Protein AF-A0A959F9T3-F1 (afdb_monomer_lite)

Secondary structure (DSSP, 8-state):
---S---------EEEE-TTT--EEEEE--SS---PPPEEE-SSSSSSPEEEEEEEEEEE-TT--EEEEEEEEEE-TTSSSPEE-SPPEES---S---EEE-SSSSSEEEEEEEEE--SS-SS--S-EEEEEEEEEEE-SS--SB-STTTTTTSS-----

Structure (mmCIF, N/CA/C/O backbone):
data_AF-A0A959F9T3-F1
#
_entry.id   AF-A0A959F9T3-F1
#
loop_
_atom_site.group_PDB
_atom_site.id
_atom_site.type_symbol
_atom_site.label_atom_id
_atom_site.label_alt_id
_atom_site.label_comp_id
_atom_site.label_asym_id
_atom_site.label_entity_id
_atom_site.label_seq_id
_atom_site.pdbx_PDB_ins_code
_atom_site.Cartn_x
_atom_site.Cartn_y
_atom_site.Cartn_z
_atom_site.occupancy
_atom_site.B_iso_or_equiv
_atom_site.auth_seq_id
_atom_site.auth_comp_id
_atom_site.auth_asym_id
_atom_site.auth_atom_id
_atom_site.pdbx_PDB_model_num
ATOM 1 N N . TRP A 1 1 ? -7.731 13.364 -27.752 1.00 41.84 1 TRP A N 1
ATOM 2 C CA . TRP A 1 1 ? -6.423 14.014 -27.962 1.00 41.84 1 TRP A CA 1
ATOM 3 C C . TRP A 1 1 ? -6.206 14.949 -26.787 1.00 41.84 1 TRP A C 1
ATOM 5 O O . TRP A 1 1 ? -7.104 15.721 -26.476 1.00 41.84 1 TRP A O 1
ATOM 15 N N . ALA A 1 2 ? -5.098 14.794 -26.074 1.00 36.97 2 ALA A N 1
ATOM 16 C CA . ALA A 1 2 ? -4.682 15.691 -25.004 1.00 36.97 2 ALA A CA 1
ATOM 17 C C . ALA A 1 2 ? -3.281 16.174 -25.381 1.00 36.97 2 ALA A C 1
ATOM 19 O O . ALA A 1 2 ? -2.426 15.354 -25.708 1.00 36.97 2 ALA A O 1
ATOM 20 N N . GLN A 1 3 ? -3.085 17.490 -25.415 1.00 39.16 3 GLN A N 1
ATOM 21 C CA . GLN A 1 3 ? -1.825 18.120 -25.788 1.00 39.16 3 GLN A CA 1
ATOM 22 C C . GLN A 1 3 ? -1.327 18.916 -24.581 1.00 39.16 3 GLN A C 1
ATOM 24 O O . GLN A 1 3 ? -1.968 19.873 -24.154 1.00 39.16 3 GLN A O 1
ATOM 29 N N . GLY A 1 4 ? -0.207 18.480 -24.011 1.00 58.72 4 GLY A N 1
ATOM 30 C CA . GLY A 1 4 ? 0.443 19.098 -22.860 1.00 58.72 4 GLY A CA 1
ATOM 31 C C . GLY A 1 4 ? 1.749 18.375 -22.536 1.00 58.72 4 GLY A C 1
ATOM 32 O O . GLY A 1 4 ? 1.887 17.190 -22.834 1.00 58.72 4 GLY A O 1
ATOM 33 N N . SER A 1 5 ? 2.709 19.091 -21.949 1.00 59.09 5 SER A N 1
ATOM 34 C CA . SER A 1 5 ? 3.868 18.473 -21.299 1.00 59.09 5 SER A CA 1
ATOM 35 C C . SER A 1 5 ? 3.383 17.907 -19.973 1.00 59.09 5 SER A C 1
ATOM 37 O O . SER A 1 5 ? 2.958 18.672 -19.107 1.00 59.09 5 SER A O 1
ATOM 39 N N . TRP A 1 6 ? 3.407 16.585 -19.816 1.00 60.81 6 TRP A N 1
ATOM 40 C CA . TRP A 1 6 ? 3.268 15.991 -18.487 1.00 60.81 6 TRP A CA 1
ATOM 41 C C . TRP A 1 6 ? 4.379 16.573 -17.585 1.00 60.81 6 TRP A C 1
ATOM 43 O O . TRP A 1 6 ? 5.473 16.823 -18.107 1.00 60.81 6 TRP A O 1
ATOM 53 N N . PRO A 1 7 ? 4.104 16.913 -16.309 1.00 58.50 7 PRO A N 1
ATOM 54 C CA . PRO A 1 7 ? 5.093 17.575 -15.461 1.00 58.50 7 PRO A CA 1
ATOM 55 C C . PRO A 1 7 ? 6.335 16.699 -15.313 1.00 58.50 7 PRO A C 1
ATOM 57 O O . PRO A 1 7 ? 6.212 15.506 -15.073 1.00 58.50 7 PRO A O 1
ATOM 60 N N . ASP A 1 8 ? 7.523 17.286 -15.433 1.00 64.38 8 ASP A N 1
ATOM 61 C CA . ASP A 1 8 ? 8.752 16.569 -15.102 1.00 64.38 8 ASP A CA 1
ATOM 62 C C . ASP A 1 8 ? 8.819 16.430 -13.574 1.00 64.38 8 ASP A C 1
ATOM 64 O O . ASP A 1 8 ? 8.883 17.430 -12.852 1.00 64.38 8 ASP A O 1
ATOM 68 N N . LEU A 1 9 ? 8.661 15.204 -13.072 1.00 63.72 9 LEU A N 1
ATOM 69 C CA . LEU A 1 9 ? 8.607 14.899 -11.642 1.00 63.72 9 LEU A CA 1
ATOM 70 C C . LEU A 1 9 ? 9.861 14.119 -11.250 1.00 63.72 9 LEU A C 1
ATOM 72 O O . LEU A 1 9 ? 9.901 12.892 -11.342 1.00 63.72 9 LEU A O 1
ATOM 76 N N . ASP A 1 10 ? 10.873 14.852 -10.793 1.00 63.12 10 ASP A N 1
ATOM 77 C CA . ASP A 1 10 ? 12.182 14.286 -10.449 1.00 63.12 10 ASP A CA 1
ATOM 78 C C . ASP A 1 10 ? 12.212 13.577 -9.088 1.00 63.12 10 ASP A C 1
ATOM 80 O O . ASP A 1 10 ? 13.031 12.684 -8.869 1.00 63.12 10 ASP A O 1
ATOM 84 N N . TRP A 1 11 ? 11.348 13.972 -8.147 1.00 64.25 11 TRP A N 1
ATOM 85 C CA . TRP A 1 11 ? 11.335 13.421 -6.791 1.00 64.25 11 TRP A CA 1
ATOM 86 C C . TRP A 1 11 ? 9.974 13.576 -6.103 1.00 64.25 11 TRP A C 1
ATOM 88 O O . TRP A 1 11 ? 9.173 14.452 -6.431 1.00 64.25 11 TRP A O 1
ATOM 98 N N . SER A 1 12 ? 9.735 12.730 -5.102 1.00 72.44 12 SER A N 1
ATOM 99 C CA . SER A 1 12 ? 8.588 12.802 -4.196 1.00 72.44 12 SER A CA 1
ATOM 100 C C . SER A 1 12 ? 9.046 12.652 -2.749 1.00 72.44 12 SER A C 1
ATOM 102 O O . SER A 1 12 ? 10.048 11.996 -2.474 1.00 72.44 12 SER A O 1
ATOM 104 N N . VAL A 1 13 ? 8.302 13.254 -1.822 1.00 79.69 13 VAL A N 1
ATOM 105 C CA . VAL A 1 13 ? 8.467 13.033 -0.380 1.00 79.69 13 VAL A CA 1
ATOM 106 C C . VAL A 1 13 ? 7.143 12.657 0.246 1.00 79.69 13 VAL A C 1
ATOM 108 O O . VAL A 1 13 ? 6.099 13.227 -0.073 1.00 79.69 13 VAL A O 1
ATOM 111 N N . GLN A 1 14 ? 7.208 11.741 1.197 1.00 79.19 14 GLN A N 1
ATOM 112 C CA . GLN A 1 14 ? 6.097 11.344 2.035 1.00 79.19 14 GLN A CA 1
ATOM 113 C C . GLN A 1 14 ? 6.290 12.005 3.400 1.00 79.19 14 GLN A C 1
ATOM 115 O O . GLN A 1 14 ? 7.360 11.936 4.005 1.00 79.19 14 GLN A O 1
ATOM 120 N N . LYS A 1 15 ? 5.262 12.705 3.885 1.00 84.62 15 LYS A N 1
ATOM 121 C CA . LYS A 1 15 ? 5.298 13.397 5.178 1.00 84.62 15 LYS A CA 1
ATOM 122 C C . LYS A 1 15 ? 4.167 12.909 6.061 1.00 84.62 15 LYS A C 1
ATOM 124 O O . LYS A 1 15 ? 3.014 12.902 5.637 1.00 84.62 15 LYS A O 1
ATOM 129 N N . MET A 1 16 ? 4.496 12.578 7.304 1.00 83.25 16 MET A N 1
ATOM 130 C CA . MET A 1 16 ? 3.506 12.394 8.357 1.00 83.25 16 MET A CA 1
ATOM 131 C C . MET A 1 16 ? 3.371 13.699 9.129 1.00 83.25 16 MET A C 1
ATOM 133 O O . MET A 1 16 ? 4.366 14.266 9.586 1.00 83.25 16 MET A O 1
ATOM 137 N N . VAL A 1 17 ? 2.135 14.160 9.282 1.00 88.31 17 VAL A N 1
ATOM 138 C CA . VAL A 1 17 ? 1.809 15.391 9.997 1.00 88.31 17 VAL A CA 1
ATOM 139 C C . VAL A 1 17 ? 0.952 15.041 11.204 1.00 88.31 17 VAL A C 1
ATOM 141 O O . VAL A 1 17 ? -0.051 14.340 11.077 1.00 88.31 17 VAL A O 1
ATOM 144 N N . ASP A 1 18 ? 1.335 15.536 12.375 1.00 86.56 18 ASP A N 1
ATOM 145 C CA . ASP A 1 18 ? 0.508 15.461 13.570 1.00 86.56 18 ASP A CA 1
ATOM 146 C C . ASP A 1 18 ? -0.749 16.319 13.362 1.00 86.56 18 ASP A C 1
ATOM 148 O O . ASP A 1 18 ? -0.681 17.541 13.220 1.00 86.56 18 ASP A O 1
ATOM 152 N N . GLY A 1 19 ? -1.919 15.678 13.340 1.00 85.00 19 GLY A N 1
ATOM 153 C CA . GLY A 1 19 ? -3.185 16.356 13.050 1.00 85.00 19 GLY A CA 1
ATOM 154 C C . GLY A 1 19 ? -3.648 17.348 14.124 1.00 85.00 19 GLY A C 1
ATOM 155 O O . GLY A 1 19 ? -4.568 18.121 13.869 1.00 85.00 19 GLY A O 1
ATOM 156 N N . LYS A 1 20 ? -3.048 17.342 15.323 1.00 88.88 20 LYS A N 1
ATOM 157 C CA . LYS A 1 20 ? -3.387 18.263 16.419 1.00 88.88 20 LYS A CA 1
ATOM 158 C C . LYS A 1 20 ? -2.539 19.536 16.375 1.00 88.88 20 LYS A C 1
ATOM 160 O O . LYS A 1 20 ? -3.035 20.607 16.710 1.00 88.88 20 LYS A O 1
ATOM 165 N N . THR A 1 21 ? -1.267 19.413 16.014 1.00 95.12 21 THR A N 1
ATOM 166 C CA . THR A 1 21 ? -0.261 20.483 16.084 1.00 95.12 21 THR A CA 1
ATOM 167 C C . THR A 1 21 ? 0.167 20.997 14.712 1.00 95.12 21 THR A C 1
ATOM 169 O O . THR A 1 21 ? 0.740 22.079 14.626 1.00 95.12 21 THR A O 1
ATOM 172 N N . GLY A 1 22 ? -0.088 20.237 13.645 1.00 92.44 22 GLY A N 1
ATOM 173 C CA . GLY A 1 22 ? 0.382 20.532 12.292 1.00 92.44 22 GLY A CA 1
ATOM 174 C C . GLY A 1 22 ? 1.878 20.279 12.084 1.00 92.44 22 GLY A C 1
ATOM 175 O O . GLY A 1 22 ? 2.411 20.622 11.030 1.00 92.44 22 GLY A O 1
ATOM 176 N N . GLN A 1 23 ? 2.577 19.704 13.064 1.00 94.19 23 GLN A N 1
ATOM 177 C CA . GLN A 1 23 ? 4.009 19.441 12.954 1.00 94.19 23 GLN A CA 1
ATOM 178 C C . GLN A 1 23 ? 4.284 18.215 12.086 1.00 94.19 23 GLN A C 1
ATOM 180 O O . GLN A 1 23 ? 3.598 17.200 12.185 1.00 94.19 23 GLN A O 1
ATOM 185 N N . VAL A 1 24 ? 5.327 18.290 11.259 1.00 88.38 24 VAL A N 1
ATOM 186 C CA . VAL A 1 24 ? 5.838 17.124 10.535 1.00 88.38 24 VAL A CA 1
ATOM 187 C C . VAL A 1 24 ? 6.599 16.247 11.525 1.00 88.38 24 VAL A C 1
ATOM 189 O O . VAL A 1 24 ? 7.634 16.661 12.039 1.00 88.38 24 VAL A O 1
ATOM 192 N N . VAL A 1 25 ? 6.086 15.048 11.784 1.00 85.19 25 VAL A N 1
ATOM 193 C CA . VAL A 1 25 ? 6.676 14.090 12.736 1.00 85.19 25 VAL A CA 1
ATOM 194 C C . VAL A 1 25 ? 7.531 13.028 12.047 1.00 85.19 25 VAL A C 1
ATOM 196 O O . VAL A 1 25 ? 8.351 12.384 12.691 1.00 85.19 25 VAL A O 1
ATOM 199 N N . TYR A 1 26 ? 7.378 12.877 10.729 1.00 81.25 26 TYR A N 1
ATOM 200 C CA . TYR A 1 26 ? 8.199 11.995 9.906 1.00 81.25 26 TYR A CA 1
ATOM 201 C C . TYR A 1 26 ? 8.284 12.534 8.473 1.00 81.25 26 TYR A C 1
ATOM 203 O O . TYR A 1 26 ? 7.315 13.087 7.946 1.00 81.25 26 TYR A O 1
ATOM 211 N N . THR A 1 27 ? 9.448 12.410 7.840 1.00 82.88 27 THR A N 1
ATOM 212 C CA . THR A 1 27 ? 9.641 12.680 6.409 1.00 82.88 27 THR A CA 1
ATOM 213 C C . THR A 1 27 ? 10.476 11.561 5.828 1.00 82.88 27 THR A C 1
ATOM 215 O O . THR A 1 27 ? 11.523 11.229 6.376 1.00 82.88 27 THR A O 1
ATOM 218 N N . ASP A 1 28 ? 10.015 11.048 4.702 1.00 74.62 28 ASP A N 1
ATOM 219 C CA . ASP A 1 28 ? 10.694 10.043 3.913 1.00 74.62 28 ASP A CA 1
ATOM 220 C C . ASP A 1 28 ? 10.737 10.472 2.441 1.00 74.62 28 ASP A C 1
ATOM 222 O O . ASP A 1 28 ? 9.993 11.364 2.015 1.00 74.62 28 ASP A O 1
ATOM 226 N N . SER A 1 29 ? 11.669 9.893 1.692 1.00 72.25 29 SER A N 1
ATOM 227 C CA . SER A 1 29 ? 11.859 10.143 0.261 1.00 72.25 29 SER A CA 1
ATOM 228 C C . SER A 1 29 ? 12.029 8.836 -0.512 1.00 72.25 29 SER A C 1
ATOM 230 O O . SER A 1 29 ? 12.807 8.781 -1.468 1.00 72.25 29 SER A O 1
ATOM 232 N N . LEU A 1 30 ? 11.405 7.748 -0.052 1.00 70.12 30 LEU A N 1
ATOM 233 C CA . LEU A 1 30 ? 11.542 6.453 -0.696 1.00 70.12 30 LEU A CA 1
ATOM 234 C C . LEU A 1 30 ? 10.784 6.414 -2.014 1.00 70.12 30 LEU A C 1
ATOM 236 O O . LEU A 1 30 ? 9.650 6.884 -2.150 1.00 70.12 30 LEU A O 1
ATOM 240 N N . GLY A 1 31 ? 11.426 5.730 -2.956 1.00 63.94 31 GLY A N 1
ATOM 241 C CA . GLY A 1 31 ? 10.823 5.329 -4.209 1.00 63.94 31 GLY A CA 1
ATOM 242 C C . GLY A 1 31 ? 10.753 6.425 -5.259 1.00 63.94 31 GLY A C 1
ATOM 243 O O . GLY A 1 31 ? 11.305 7.517 -5.142 1.00 63.94 31 GLY A O 1
ATOM 244 N N . TYR A 1 32 ? 10.095 6.048 -6.342 1.00 69.50 32 TYR A N 1
ATOM 245 C CA . TYR A 1 32 ? 9.739 6.900 -7.458 1.00 69.50 32 TYR A CA 1
ATOM 246 C C . TYR A 1 32 ? 8.305 7.415 -7.279 1.00 69.50 32 TYR A C 1
ATOM 248 O O . TYR A 1 32 ? 7.561 6.922 -6.430 1.00 69.50 32 TYR A O 1
ATOM 256 N N . TYR A 1 33 ? 7.905 8.378 -8.109 1.00 62.62 33 TYR A N 1
ATOM 257 C CA . TYR A 1 33 ? 6.565 8.961 -8.100 1.00 62.62 33 TYR A CA 1
ATOM 258 C C . TYR A 1 33 ? 5.449 7.903 -7.982 1.00 62.62 33 TYR A C 1
ATOM 260 O O . TYR A 1 33 ? 5.379 6.944 -8.759 1.00 62.62 33 TYR A O 1
ATOM 268 N N . GLN A 1 34 ? 4.557 8.102 -7.010 1.00 70.69 34 GLN A N 1
ATOM 269 C CA . GLN A 1 34 ? 3.447 7.208 -6.698 1.00 70.69 34 GLN A CA 1
ATOM 270 C C . GLN A 1 34 ? 2.198 8.016 -6.337 1.00 70.69 34 GLN A C 1
ATOM 272 O O . GLN A 1 34 ? 2.262 8.965 -5.561 1.00 70.69 34 GLN A O 1
ATOM 277 N N . ASN A 1 35 ? 1.050 7.580 -6.864 1.00 73.44 35 ASN A N 1
ATOM 278 C CA . ASN A 1 35 ? -0.257 8.215 -6.657 1.00 73.44 35 ASN A CA 1
ATOM 279 C C . ASN A 1 35 ? -1.251 7.358 -5.860 1.00 73.44 35 ASN A C 1
ATOM 281 O O . ASN A 1 35 ? -2.400 7.763 -5.690 1.00 73.44 35 ASN A O 1
ATOM 285 N N . SER A 1 36 ? -0.860 6.167 -5.398 1.00 84.50 36 SER A N 1
ATOM 286 C CA . SER A 1 36 ? -1.712 5.382 -4.503 1.00 84.50 36 SER A CA 1
ATOM 287 C C . SER A 1 36 ? -1.685 5.963 -3.094 1.00 84.50 36 SER A C 1
ATOM 289 O O . SER A 1 36 ? -0.641 6.382 -2.593 1.00 84.50 36 SER A O 1
ATOM 291 N N . SER A 1 37 ? -2.853 6.001 -2.456 1.00 89.81 37 SER A N 1
ATOM 292 C CA . SER A 1 37 ? -2.966 6.480 -1.081 1.00 89.81 37 SER A CA 1
ATOM 293 C C . SER A 1 37 ? -2.506 5.403 -0.092 1.00 89.81 37 SER A C 1
ATOM 295 O O . SER A 1 37 ? -2.776 4.223 -0.329 1.00 89.81 37 SER A O 1
ATOM 297 N N . PRO A 1 38 ? -1.889 5.781 1.038 1.00 91.38 38 PRO A N 1
ATOM 298 C CA . PRO A 1 38 ? -1.598 4.838 2.109 1.00 91.38 38 PRO A CA 1
ATOM 299 C C . PRO A 1 38 ? -2.874 4.342 2.803 1.00 91.38 38 PRO A C 1
ATOM 301 O O . PRO A 1 38 ? -3.907 5.022 2.803 1.00 91.38 38 PRO A O 1
ATOM 304 N N . LEU A 1 39 ? -2.764 3.180 3.442 1.00 94.88 39 LEU A N 1
ATOM 305 C CA . LEU A 1 39 ? -3.712 2.669 4.427 1.00 94.88 39 LEU A CA 1
ATOM 306 C C . LEU A 1 39 ? -3.180 2.909 5.843 1.00 94.88 39 LEU A C 1
ATOM 308 O O . LEU A 1 39 ? -1.968 2.998 6.034 1.00 94.88 39 LEU A O 1
ATOM 312 N N . ALA A 1 40 ? -4.081 2.981 6.821 1.00 92.69 40 ALA A N 1
ATOM 313 C CA . ALA A 1 40 ? -3.730 2.989 8.240 1.00 92.69 40 ALA A CA 1
ATOM 314 C C . ALA A 1 40 ? -4.438 1.822 8.934 1.00 92.69 40 ALA A C 1
ATOM 316 O O . ALA A 1 40 ? -5.674 1.740 8.906 1.00 92.69 40 ALA A O 1
ATOM 317 N N . LEU A 1 41 ? -3.646 0.909 9.494 1.00 91.62 41 LEU A N 1
ATOM 318 C CA . LEU A 1 41 ? -4.128 -0.318 10.117 1.00 91.62 41 LEU A CA 1
ATOM 319 C C 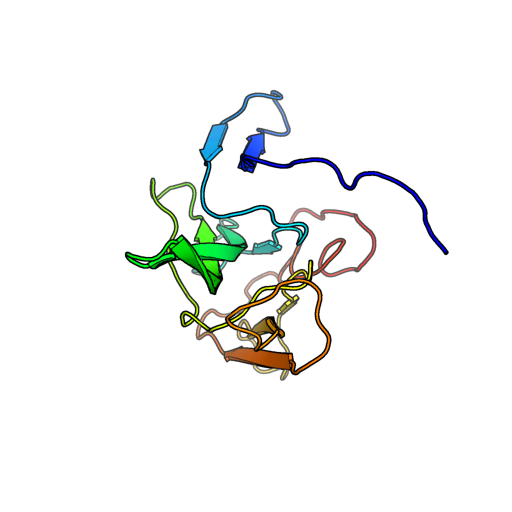. LEU A 1 41 ? -3.167 -0.828 11.192 1.00 91.62 41 LEU A C 1
ATOM 321 O O . LEU A 1 41 ? -1.958 -0.746 11.024 1.00 91.62 41 LEU A O 1
ATOM 325 N N . ASP A 1 42 ? -3.723 -1.391 12.258 1.00 90.19 42 ASP A N 1
ATOM 326 C CA . ASP A 1 42 ? -3.000 -2.145 13.287 1.00 90.19 42 ASP A CA 1
ATOM 327 C C . ASP A 1 42 ? -2.549 -3.494 12.705 1.00 90.19 42 ASP A C 1
ATOM 329 O O . ASP A 1 42 ? -3.317 -4.460 12.660 1.00 90.19 42 ASP A O 1
ATOM 333 N N . PHE A 1 43 ? -1.346 -3.523 12.128 1.00 90.50 43 PHE A N 1
ATOM 334 C CA . PHE A 1 43 ? -0.843 -4.668 11.371 1.00 90.50 43 PHE A CA 1
ATOM 335 C C . PHE A 1 43 ? -0.254 -5.741 12.286 1.00 90.50 43 PHE A C 1
ATOM 337 O O . PHE A 1 43 ? -0.317 -6.926 11.951 1.00 90.50 43 PHE A O 1
ATOM 344 N N . ASP A 1 44 ? 0.316 -5.352 13.424 1.00 88.19 44 ASP A N 1
ATOM 345 C CA . ASP A 1 44 ? 0.911 -6.278 14.392 1.00 88.19 44 ASP A CA 1
ATOM 346 C C . ASP A 1 44 ? -0.008 -6.602 15.590 1.00 88.19 44 ASP A C 1
ATOM 348 O O . ASP A 1 44 ? 0.302 -7.501 16.377 1.00 88.19 44 ASP A O 1
ATOM 352 N N . GLY A 1 45 ? -1.163 -5.938 15.700 1.00 85.25 45 GLY A N 1
ATOM 353 C CA . GLY A 1 45 ? -2.156 -6.166 16.749 1.00 85.25 45 GLY A CA 1
ATOM 354 C C . GLY A 1 45 ? -1.807 -5.503 18.085 1.00 85.25 45 GLY A C 1
ATOM 355 O O . GLY A 1 45 ? -2.356 -5.895 19.121 1.00 85.25 45 GLY A O 1
ATOM 356 N N . ASN A 1 46 ? -0.878 -4.542 18.103 1.00 86.31 46 ASN A N 1
ATOM 357 C CA . ASN A 1 46 ? -0.446 -3.846 19.315 1.00 86.31 46 ASN A CA 1
ATOM 358 C C . ASN A 1 46 ? -1.383 -2.683 19.721 1.00 86.31 46 ASN A C 1
ATOM 360 O O . ASN A 1 46 ? -1.229 -2.111 20.808 1.00 86.31 46 ASN A O 1
ATOM 364 N N . GLY A 1 47 ? -2.368 -2.337 18.883 1.00 84.62 47 GLY A N 1
ATOM 365 C CA . GLY A 1 47 ? -3.335 -1.262 19.113 1.00 84.62 47 GLY A CA 1
ATOM 366 C C . GLY A 1 47 ? -2.927 0.116 18.575 1.00 84.62 47 GLY A C 1
ATOM 367 O O . GLY A 1 47 ? -3.654 1.093 18.806 1.00 84.62 47 GLY A O 1
ATOM 368 N N . ARG A 1 48 ? -1.791 0.228 17.882 1.00 86.50 48 ARG A N 1
ATOM 369 C CA . ARG A 1 48 ? -1.355 1.399 17.113 1.00 86.50 48 ARG A CA 1
ATOM 370 C C . ARG A 1 48 ? -1.491 1.076 15.626 1.00 86.50 48 ARG A C 1
ATOM 372 O O . ARG A 1 48 ? -1.173 -0.014 15.201 1.00 86.50 48 ARG A O 1
ATOM 379 N N . ASP A 1 49 ? -1.967 2.045 14.847 1.00 89.38 49 ASP A N 1
ATOM 380 C CA . ASP A 1 49 ? -2.019 1.884 13.396 1.00 89.38 49 ASP A CA 1
ATOM 381 C C . ASP A 1 49 ? -0.621 2.117 12.793 1.00 89.38 49 ASP A C 1
ATOM 383 O O . ASP A 1 49 ? -0.014 3.178 12.991 1.00 89.38 49 ASP A O 1
ATOM 387 N N . GLU A 1 50 ? -0.161 1.166 11.989 1.00 91.38 50 GLU A N 1
ATOM 388 C CA . GLU A 1 50 ? 0.932 1.328 11.041 1.00 91.38 50 GLU A CA 1
ATOM 389 C C . GLU A 1 50 ? 0.413 1.884 9.711 1.00 91.38 50 GLU A C 1
ATOM 391 O O . GLU A 1 50 ? -0.774 1.795 9.375 1.00 91.38 50 GLU A O 1
ATOM 396 N N . VAL A 1 51 ? 1.322 2.456 8.917 1.00 92.19 51 VAL A N 1
ATOM 397 C CA . VAL A 1 51 ? 1.006 2.909 7.560 1.00 92.19 51 VAL A CA 1
ATOM 398 C C . VAL A 1 51 ? 1.461 1.890 6.532 1.00 92.19 51 VAL A C 1
ATOM 400 O O . VAL A 1 51 ? 2.650 1.632 6.386 1.00 92.19 51 VAL A O 1
ATOM 403 N N . LEU A 1 52 ? 0.517 1.372 5.756 1.00 93.69 52 LEU A N 1
ATOM 404 C CA . LEU A 1 52 ? 0.792 0.477 4.640 1.00 93.69 52 LEU A CA 1
ATOM 405 C C . LEU A 1 52 ? 0.713 1.238 3.317 1.00 93.69 52 LEU A C 1
ATOM 407 O O . LEU A 1 52 ? -0.264 1.942 3.058 1.00 93.69 52 LEU A O 1
ATOM 411 N N . MET A 1 53 ? 1.693 1.058 2.437 1.00 91.44 53 MET A N 1
ATOM 412 C CA . MET A 1 53 ? 1.636 1.598 1.080 1.00 91.44 53 MET A CA 1
ATOM 413 C C . MET A 1 53 ? 2.372 0.709 0.083 1.00 91.44 53 MET A C 1
ATOM 415 O O . MET A 1 53 ? 3.317 0.002 0.428 1.00 91.44 53 MET A O 1
ATOM 419 N N . SER A 1 54 ? 1.956 0.758 -1.183 1.00 92.25 54 SER A N 1
ATOM 420 C CA . SER A 1 54 ? 2.829 0.305 -2.268 1.00 92.25 54 SER A CA 1
ATOM 421 C C . SER A 1 54 ? 4.060 1.207 -2.331 1.00 92.25 54 SER A C 1
ATOM 423 O O . SER A 1 54 ? 3.992 2.347 -1.890 1.00 92.25 54 SER A O 1
ATOM 425 N N . LEU A 1 55 ? 5.159 0.704 -2.878 1.00 89.69 55 LEU A N 1
ATOM 426 C CA . LEU A 1 55 ? 6.355 1.477 -3.180 1.00 89.69 55 LEU A CA 1
ATOM 427 C C . LEU A 1 55 ? 6.814 1.101 -4.582 1.00 89.69 55 LEU A C 1
ATOM 429 O O . LEU A 1 55 ? 7.181 -0.049 -4.817 1.00 89.69 55 LEU A O 1
ATOM 433 N N . ASN A 1 56 ? 6.815 2.063 -5.499 1.00 90.38 56 ASN A N 1
ATOM 434 C CA . ASN A 1 56 ? 7.446 1.896 -6.805 1.00 90.38 56 ASN A CA 1
ATOM 435 C C . ASN A 1 56 ? 8.897 2.368 -6.726 1.00 90.38 56 ASN A C 1
ATOM 437 O O . ASN A 1 56 ? 9.179 3.407 -6.135 1.00 90.38 56 ASN A O 1
ATOM 441 N N . PHE A 1 57 ? 9.819 1.650 -7.353 1.00 88.75 57 PHE A N 1
ATOM 442 C CA . PHE A 1 57 ? 11.207 2.085 -7.470 1.00 88.75 57 PHE A CA 1
ATOM 443 C C . PHE A 1 57 ? 11.792 1.683 -8.820 1.00 88.75 57 PHE A C 1
ATOM 445 O O . PHE A 1 57 ? 11.304 0.777 -9.496 1.00 88.75 57 PHE A O 1
ATOM 452 N N . GLN A 1 58 ? 12.834 2.403 -9.225 1.00 88.81 58 GLN A N 1
ATOM 453 C CA . GLN A 1 58 ? 13.501 2.208 -10.502 1.00 88.81 58 GLN A CA 1
ATOM 454 C C . GLN A 1 58 ? 14.938 1.755 -10.261 1.00 88.81 58 GLN A C 1
ATOM 456 O O . GLN A 1 58 ? 15.637 2.314 -9.417 1.00 88.81 58 GLN A O 1
ATOM 461 N N . GLN A 1 59 ? 15.391 0.779 -11.039 1.00 90.69 59 GLN A N 1
ATOM 462 C CA . GLN A 1 59 ? 16.807 0.462 -11.180 1.00 90.69 59 GLN A CA 1
ATOM 463 C C . GLN A 1 59 ? 17.262 0.819 -12.590 1.00 90.69 59 GLN A C 1
ATOM 465 O O . GLN A 1 59 ? 16.477 0.769 -13.539 1.00 90.69 59 GLN A O 1
ATOM 470 N N . THR A 1 60 ? 18.528 1.193 -12.716 1.00 91.38 60 THR A N 1
ATOM 471 C 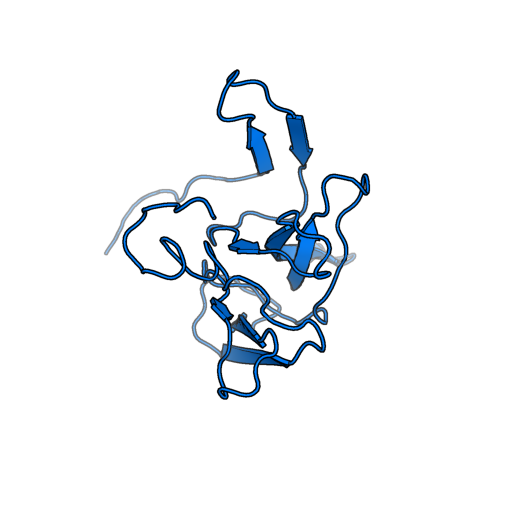CA . THR A 1 60 ? 19.143 1.525 -13.997 1.00 91.38 60 THR A CA 1
ATOM 472 C C . THR A 1 60 ? 20.382 0.659 -14.172 1.00 91.38 60 THR A C 1
ATOM 474 O O . THR A 1 60 ? 21.162 0.534 -13.228 1.00 91.38 60 THR A O 1
ATOM 477 N N . ASP A 1 61 ? 20.553 0.045 -15.342 1.00 91.69 61 ASP A N 1
ATOM 478 C CA . ASP A 1 61 ? 21.760 -0.730 -15.653 1.00 91.69 61 ASP A CA 1
ATOM 479 C C . ASP A 1 61 ? 22.923 0.150 -16.154 1.00 91.69 61 ASP A C 1
ATOM 481 O O . ASP A 1 61 ? 22.822 1.375 -16.256 1.00 91.69 61 ASP A O 1
ATOM 485 N N . GLU A 1 62 ? 24.047 -0.491 -16.481 1.00 93.25 62 GLU A N 1
ATOM 486 C CA . GLU A 1 62 ? 25.279 0.163 -16.945 1.00 93.25 62 GLU A CA 1
ATOM 487 C C . GLU A 1 62 ? 25.122 0.911 -18.281 1.00 93.25 62 GLU A C 1
ATOM 489 O O . GLU A 1 62 ? 25.921 1.796 -18.588 1.00 93.25 62 GLU A O 1
ATOM 494 N N . ILE A 1 63 ? 24.091 0.588 -19.069 1.00 93.50 63 ILE A N 1
ATOM 495 C CA . ILE A 1 63 ? 23.792 1.224 -20.360 1.00 93.50 63 ILE A CA 1
ATOM 496 C C . ILE A 1 63 ? 22.576 2.160 -20.277 1.00 93.50 63 ILE A C 1
ATOM 498 O O . ILE A 1 63 ? 21.983 2.506 -21.301 1.00 93.50 63 ILE A O 1
ATOM 502 N N . TYR A 1 64 ? 22.232 2.613 -19.068 1.00 88.44 64 TYR A N 1
ATOM 503 C CA . TYR A 1 64 ? 21.153 3.561 -18.780 1.00 88.44 64 TYR A CA 1
ATOM 504 C C . TYR A 1 64 ? 19.736 3.066 -19.111 1.00 88.44 64 TYR A C 1
ATOM 506 O O . TYR A 1 64 ? 18.811 3.873 -19.253 1.00 88.44 64 TYR A O 1
ATOM 514 N N . GLN A 1 65 ? 19.517 1.752 -19.196 1.00 90.88 65 GLN A N 1
ATOM 515 C CA . GLN A 1 65 ? 18.166 1.217 -19.317 1.00 90.88 65 GLN A CA 1
ATOM 516 C C . GLN A 1 65 ? 17.463 1.216 -17.967 1.00 90.88 65 GLN A C 1
ATOM 518 O O . GLN A 1 65 ? 18.019 0.789 -16.958 1.00 90.88 65 GLN A O 1
ATOM 523 N N . LYS A 1 66 ? 16.202 1.648 -17.971 1.00 90.88 66 LYS A N 1
ATOM 524 C CA . LYS A 1 66 ? 15.349 1.699 -16.784 1.00 90.88 66 LYS A CA 1
ATOM 525 C C . LYS A 1 66 ? 14.597 0.380 -16.599 1.00 90.88 66 LYS A C 1
ATOM 527 O O . LYS A 1 66 ? 14.147 -0.237 -17.570 1.00 90.88 66 LYS A O 1
ATOM 532 N N . PHE A 1 67 ? 14.459 -0.017 -15.342 1.00 93.38 67 PHE A N 1
ATOM 533 C CA . PHE A 1 67 ? 13.724 -1.190 -14.889 1.00 93.38 67 PHE A CA 1
ATOM 534 C C . PHE A 1 67 ? 12.818 -0.774 -13.737 1.00 93.38 67 PHE A C 1
ATOM 536 O O . PHE A 1 67 ? 13.286 -0.151 -12.782 1.00 93.38 67 PHE A O 1
ATOM 543 N N . PHE A 1 68 ? 11.535 -1.097 -13.834 1.00 92.44 68 PHE A N 1
ATOM 544 C CA . PHE A 1 68 ? 10.529 -0.718 -12.851 1.00 92.44 68 PHE A CA 1
ATOM 545 C C . PHE A 1 68 ? 10.163 -1.904 -11.977 1.00 92.44 68 PHE A C 1
ATOM 547 O O . PHE A 1 68 ? 9.910 -3.000 -12.479 1.00 92.44 68 PHE A O 1
ATOM 554 N N . TYR A 1 69 ? 10.117 -1.650 -10.676 1.00 93.75 69 TYR A N 1
ATOM 555 C CA . TYR A 1 69 ? 9.722 -2.623 -9.677 1.00 93.75 69 TYR A CA 1
ATOM 556 C C . TYR A 1 69 ? 8.742 -2.011 -8.693 1.00 93.75 69 TYR A C 1
ATOM 558 O O . TYR A 1 69 ? 8.679 -0.791 -8.496 1.00 93.75 69 TYR A O 1
ATOM 566 N N . THR A 1 70 ? 8.009 -2.887 -8.022 1.00 93.75 70 THR A N 1
ATOM 567 C CA . THR A 1 70 ? 7.088 -2.502 -6.968 1.00 93.75 70 THR A CA 1
ATOM 568 C C . THR A 1 70 ? 7.110 -3.501 -5.826 1.00 93.75 70 THR A C 1
ATOM 570 O O . THR A 1 70 ? 7.410 -4.683 -6.000 1.00 93.75 70 THR A O 1
ATOM 573 N N . THR A 1 71 ? 6.806 -3.016 -4.633 1.00 94.06 71 THR A N 1
ATOM 574 C CA . THR A 1 71 ? 6.641 -3.839 -3.440 1.00 94.06 71 THR A CA 1
ATOM 575 C C . THR A 1 71 ? 5.611 -3.202 -2.514 1.00 94.06 71 THR A C 1
ATOM 577 O O . THR A 1 71 ? 5.101 -2.111 -2.780 1.00 94.06 71 THR A O 1
ATOM 580 N N . LEU A 1 72 ? 5.290 -3.894 -1.429 1.00 94.06 72 LEU A N 1
ATOM 581 C CA . LEU A 1 72 ? 4.420 -3.403 -0.376 1.00 94.06 72 LEU A CA 1
ATOM 582 C C . LEU A 1 72 ? 5.255 -3.173 0.884 1.00 94.06 72 LEU A C 1
ATOM 584 O O . LEU A 1 72 ? 5.952 -4.082 1.347 1.00 94.06 72 LEU A O 1
ATOM 588 N N . ILE A 1 73 ? 5.175 -1.960 1.422 1.00 92.19 73 ILE A N 1
ATOM 589 C CA . ILE A 1 73 ? 5.899 -1.544 2.619 1.00 92.19 73 ILE A CA 1
ATOM 590 C C . ILE A 1 73 ? 4.938 -1.143 3.732 1.00 92.19 73 ILE A C 1
ATOM 592 O O . ILE A 1 73 ? 3.824 -0.675 3.490 1.00 92.19 73 ILE A O 1
ATOM 596 N N . LEU A 1 74 ? 5.416 -1.313 4.956 1.00 91.62 74 LEU A N 1
ATOM 597 C CA . LEU A 1 74 ? 4.763 -0.942 6.193 1.00 91.62 74 LEU A CA 1
ATOM 598 C C . LEU A 1 74 ? 5.680 0.010 6.965 1.00 91.62 74 LEU A C 1
ATOM 600 O O . LEU A 1 74 ? 6.856 -0.282 7.170 1.00 91.62 74 LEU A O 1
ATOM 604 N N . PHE A 1 75 ? 5.152 1.138 7.410 1.00 88.81 75 PHE A N 1
ATOM 605 C CA . PHE A 1 75 ? 5.827 2.055 8.315 1.00 88.81 75 PHE A CA 1
ATOM 606 C C . PHE A 1 75 ? 5.232 1.910 9.709 1.00 88.81 75 PHE A C 1
ATOM 608 O O . PHE A 1 75 ? 4.105 2.341 9.960 1.00 88.81 75 PHE A O 1
ATOM 615 N N . ASP A 1 76 ? 6.028 1.350 10.611 1.00 87.62 76 ASP A N 1
ATOM 616 C CA . ASP A 1 76 ? 5.815 1.451 12.049 1.00 87.62 76 ASP A CA 1
ATOM 617 C C . ASP A 1 76 ? 6.593 2.660 12.562 1.00 87.62 76 ASP A C 1
ATOM 619 O O . ASP A 1 76 ? 7.816 2.690 12.533 1.00 87.62 76 ASP A O 1
ATOM 623 N N . PHE A 1 77 ? 5.893 3.677 13.053 1.00 77.50 77 PHE A N 1
ATOM 624 C CA . PHE A 1 77 ? 6.522 4.919 13.510 1.00 77.50 77 PHE A CA 1
ATOM 625 C C . PHE A 1 77 ? 7.352 4.767 14.791 1.00 77.50 77 PHE A C 1
ATOM 627 O O . PHE A 1 77 ? 8.074 5.692 15.166 1.00 77.50 77 PHE A O 1
ATOM 634 N N . SER A 1 78 ? 7.252 3.632 15.487 1.00 78.81 78 SER A N 1
ATOM 635 C CA . SER A 1 78 ? 8.156 3.292 16.586 1.00 78.81 78 SER A CA 1
ATOM 636 C C . SER A 1 78 ? 9.503 2.756 16.090 1.00 78.81 78 SER A C 1
ATOM 638 O O . SER A 1 78 ? 10.514 2.890 16.783 1.00 78.81 78 SER A O 1
ATOM 640 N N . GLN A 1 79 ? 9.537 2.214 14.871 1.00 70.38 79 GLN A N 1
ATOM 641 C CA . GLN A 1 79 ? 10.716 1.642 14.240 1.00 70.38 79 GLN A CA 1
ATOM 642 C C . GLN A 1 79 ? 11.194 2.596 13.147 1.00 70.38 79 GLN A C 1
ATOM 644 O O . GLN A 1 79 ? 10.532 2.824 12.147 1.00 70.38 79 GLN A O 1
ATOM 649 N N . GLY A 1 80 ? 12.368 3.205 13.317 1.00 70.94 80 GLY A N 1
ATOM 650 C CA . GLY A 1 80 ? 12.850 4.285 12.440 1.00 70.94 80 GLY A CA 1
ATOM 651 C C . GLY A 1 80 ? 13.111 3.926 10.962 1.00 70.94 80 GLY A C 1
ATOM 652 O O . GLY A 1 80 ? 13.790 4.696 10.285 1.00 70.94 80 GLY A O 1
ATOM 653 N N . LYS A 1 81 ? 12.649 2.770 10.462 1.00 78.81 81 LYS A N 1
ATOM 654 C CA . LYS A 1 81 ? 12.759 2.312 9.070 1.00 78.81 81 LYS A CA 1
ATOM 655 C C . LYS A 1 81 ? 11.500 1.535 8.650 1.00 78.81 81 LYS A C 1
ATOM 657 O O . LYS A 1 81 ? 10.989 0.769 9.464 1.00 78.81 81 LYS A O 1
ATOM 662 N N . PRO A 1 82 ? 11.047 1.658 7.390 1.00 85.31 82 PRO A N 1
ATOM 663 C CA . PRO A 1 82 ? 9.962 0.836 6.871 1.00 85.31 82 PRO A CA 1
ATOM 664 C C . PRO A 1 82 ? 10.352 -0.637 6.761 1.00 85.31 82 PRO A C 1
ATOM 666 O O . PRO A 1 82 ? 11.498 -0.983 6.464 1.00 85.31 82 PRO A O 1
ATOM 669 N N . LEU A 1 83 ? 9.353 -1.492 6.937 1.00 89.50 83 LEU A N 1
ATOM 670 C CA . LEU A 1 83 ? 9.414 -2.928 6.736 1.00 89.50 83 LEU A CA 1
ATOM 671 C C . LEU A 1 83 ? 8.835 -3.282 5.364 1.00 89.50 83 LEU A C 1
ATOM 673 O O . LEU A 1 83 ? 7.729 -2.874 5.021 1.00 89.50 83 LEU A O 1
ATOM 677 N N . GLN A 1 84 ? 9.553 -4.088 4.586 1.00 92.00 84 GLN A N 1
ATOM 678 C CA . GLN A 1 84 ? 8.997 -4.704 3.384 1.00 92.00 84 GLN A CA 1
ATOM 679 C C . GLN A 1 84 ? 8.173 -5.932 3.786 1.00 92.00 84 GLN A C 1
ATOM 681 O O . GLN A 1 84 ? 8.714 -6.853 4.396 1.00 92.00 84 GLN A O 1
ATOM 686 N N . ILE A 1 85 ? 6.888 -5.962 3.425 1.00 91.88 85 ILE A N 1
ATOM 687 C CA . ILE A 1 85 ? 5.995 -7.089 3.750 1.00 91.88 85 ILE A CA 1
ATOM 688 C C . ILE A 1 85 ? 5.537 -7.881 2.517 1.00 91.88 85 ILE A C 1
ATOM 690 O O . ILE A 1 85 ? 5.058 -9.004 2.648 1.00 91.88 85 ILE A O 1
ATOM 694 N N . GLY A 1 86 ? 5.685 -7.313 1.317 1.00 88.31 86 GLY A N 1
ATOM 695 C CA . GLY A 1 86 ? 5.421 -7.992 0.047 1.00 88.31 86 GLY A CA 1
ATOM 696 C C . GLY A 1 86 ? 6.697 -8.490 -0.629 1.00 88.31 86 GLY A C 1
ATOM 697 O O . GLY A 1 86 ? 7.801 -8.031 -0.333 1.00 88.31 86 GLY A O 1
ATOM 698 N N . ALA A 1 87 ? 6.560 -9.395 -1.598 1.00 94.00 87 ALA A N 1
ATOM 699 C CA . ALA A 1 87 ? 7.652 -9.661 -2.529 1.00 94.00 87 ALA A CA 1
ATOM 700 C C . ALA A 1 87 ? 7.929 -8.417 -3.396 1.00 94.00 87 ALA A C 1
ATOM 702 O O . ALA A 1 87 ? 7.102 -7.506 -3.503 1.00 94.00 87 ALA A O 1
ATOM 703 N N . VAL A 1 88 ? 9.120 -8.362 -3.986 1.00 95.50 88 VAL A N 1
ATOM 704 C CA . VAL A 1 88 ? 9.415 -7.402 -5.052 1.00 95.50 88 VAL A CA 1
ATOM 705 C C . VAL A 1 88 ? 8.937 -8.008 -6.363 1.00 95.50 88 VAL A C 1
ATOM 707 O O . VAL A 1 88 ? 9.312 -9.135 -6.687 1.00 95.50 88 VAL A O 1
ATOM 710 N N . TYR A 1 89 ? 8.146 -7.254 -7.117 1.00 95.62 89 TYR A N 1
ATOM 711 C CA . TYR A 1 89 ? 7.662 -7.656 -8.431 1.00 95.62 89 TYR A CA 1
ATOM 712 C C . TYR A 1 89 ? 8.134 -6.702 -9.518 1.00 95.62 89 TYR A C 1
ATOM 714 O O . TYR A 1 89 ? 8.345 -5.514 -9.272 1.00 95.62 89 TYR A O 1
ATOM 722 N N . GLU A 1 90 ? 8.267 -7.235 -10.729 1.00 95.50 90 GLU A N 1
ATOM 723 C CA . GLU A 1 90 ? 8.473 -6.438 -11.933 1.00 95.50 90 GLU A CA 1
ATOM 724 C C . GLU A 1 90 ? 7.235 -5.590 -12.246 1.00 95.50 90 GLU A C 1
ATOM 726 O O . GLU A 1 90 ? 6.093 -6.007 -12.035 1.00 95.50 90 GLU A O 1
ATOM 731 N N . GLY A 1 91 ? 7.487 -4.405 -12.793 1.00 93.19 91 GLY A N 1
ATOM 732 C CA . GLY A 1 91 ? 6.482 -3.426 -13.169 1.00 93.19 91 GLY A CA 1
ATOM 733 C C . GLY A 1 91 ? 6.158 -2.437 -12.058 1.00 93.19 91 GLY A C 1
ATOM 734 O O . GLY A 1 91 ? 7.002 -2.088 -11.236 1.00 93.19 91 GLY A O 1
ATOM 735 N N . SER A 1 92 ? 4.950 -1.880 -12.091 1.00 92.06 92 SER A N 1
ATOM 736 C CA . SER A 1 92 ? 4.603 -0.716 -11.269 1.00 92.06 92 SER A CA 1
ATOM 737 C C . SER A 1 92 ? 3.149 -0.730 -10.813 1.00 92.06 92 SER A C 1
ATOM 739 O O . SER A 1 92 ? 2.248 -1.162 -11.539 1.00 92.06 92 SER A O 1
ATOM 741 N N . ASN A 1 93 ? 2.910 -0.231 -9.600 1.00 91.06 93 ASN A N 1
ATOM 742 C CA . ASN A 1 93 ? 1.568 0.032 -9.101 1.00 91.06 93 ASN A CA 1
ATOM 743 C C . ASN A 1 93 ? 0.938 1.203 -9.870 1.00 91.06 93 ASN A C 1
ATOM 745 O O . ASN A 1 93 ? 1.489 2.308 -9.893 1.00 91.06 93 ASN A O 1
ATOM 749 N N . PHE A 1 94 ? -0.242 0.971 -10.450 1.00 83.31 94 PHE A N 1
ATOM 750 C CA . PHE A 1 94 ? -0.985 1.967 -11.222 1.00 83.31 94 PHE A CA 1
ATOM 751 C C . PHE A 1 94 ? -1.882 2.841 -10.367 1.00 83.31 94 PHE A C 1
ATOM 753 O O . PHE A 1 94 ? -3.101 2.849 -10.527 1.00 83.31 94 PHE A O 1
ATOM 760 N N . SER A 1 95 ? -1.282 3.591 -9.443 1.00 85.81 95 SER A N 1
ATOM 761 C CA . SER A 1 95 ? -2.039 4.457 -8.523 1.00 85.81 95 SER A CA 1
ATOM 762 C C . SER A 1 95 ? -3.147 3.688 -7.789 1.00 85.81 95 SER A C 1
ATOM 764 O O . SER A 1 95 ? -4.193 4.238 -7.458 1.00 85.81 95 SER A O 1
ATOM 766 N N . SER A 1 96 ? -2.944 2.386 -7.592 1.00 90.81 96 SER A N 1
ATOM 767 C CA . SER A 1 96 ? -3.945 1.490 -7.036 1.00 90.81 96 SER A CA 1
ATOM 768 C C . SER A 1 96 ? -3.687 1.383 -5.545 1.00 90.81 96 SER A C 1
ATOM 770 O O . SER A 1 96 ? -2.710 0.765 -5.120 1.00 90.81 96 SER A O 1
ATOM 772 N N . THR A 1 97 ? -4.532 2.047 -4.763 1.00 95.06 97 THR A N 1
ATOM 773 C CA . THR A 1 97 ? -4.538 1.937 -3.304 1.00 95.06 97 THR A CA 1
ATOM 774 C C . THR A 1 97 ? -4.797 0.479 -2.912 1.00 95.06 97 THR A C 1
ATOM 776 O O . THR A 1 97 ? -5.787 -0.084 -3.387 1.00 95.06 97 THR A O 1
ATOM 779 N N . PRO A 1 98 ? -3.937 -0.142 -2.079 1.00 95.94 98 PRO A N 1
ATOM 780 C CA . PRO A 1 98 ? -4.203 -1.467 -1.533 1.00 95.94 98 PRO A CA 1
ATOM 781 C C . PRO A 1 98 ? -5.544 -1.522 -0.793 1.00 95.94 98 PRO A C 1
ATOM 783 O O . PRO A 1 98 ? -6.107 -0.497 -0.408 1.00 95.94 98 PRO A O 1
ATOM 786 N N . TRP A 1 99 ? -6.033 -2.726 -0.546 1.00 97.38 99 TRP A N 1
ATOM 787 C CA . TRP A 1 99 ? -7.165 -2.979 0.333 1.00 97.38 99 TRP A CA 1
ATOM 788 C C . TRP A 1 99 ? -6.719 -3.860 1.496 1.00 97.38 99 TRP A C 1
ATOM 790 O O . TRP A 1 99 ? -5.897 -4.748 1.301 1.00 97.38 99 TRP A O 1
ATOM 800 N N . ALA A 1 100 ? -7.248 -3.616 2.687 1.00 96.94 100 ALA A N 1
ATOM 801 C CA . ALA A 1 100 ? -6.991 -4.378 3.890 1.00 96.94 100 ALA A CA 1
ATOM 802 C C . ALA A 1 100 ? -8.285 -4.565 4.692 1.00 96.94 100 ALA A C 1
ATOM 804 O O . ALA A 1 100 ? -9.007 -3.600 4.961 1.00 96.94 100 ALA A O 1
ATOM 805 N N . GLY A 1 101 ? -8.568 -5.799 5.088 1.00 95.88 101 GLY A N 1
ATOM 806 C CA . GLY A 1 101 ? -9.800 -6.185 5.773 1.00 95.88 101 GLY A CA 1
ATOM 807 C C . GLY A 1 101 ? -9.868 -7.695 5.960 1.00 95.88 101 GLY A C 1
ATOM 808 O O . GLY A 1 101 ? -8.865 -8.363 5.770 1.00 95.88 101 GLY A O 1
ATOM 809 N N . ASP A 1 102 ? -11.030 -8.216 6.332 1.00 95.88 102 ASP A N 1
ATOM 810 C CA . ASP A 1 102 ? -11.285 -9.659 6.401 1.00 95.88 102 ASP A CA 1
ATOM 811 C C . ASP A 1 102 ? -11.945 -10.084 5.084 1.00 95.88 102 ASP A C 1
ATOM 813 O O . ASP A 1 102 ? -13.097 -9.711 4.837 1.00 95.88 102 ASP A O 1
ATOM 817 N N . LEU A 1 103 ? -11.203 -10.707 4.162 1.00 96.75 103 LEU A N 1
ATOM 818 C CA . LEU A 1 103 ? -11.745 -11.007 2.832 1.00 96.75 103 LEU A CA 1
ATOM 819 C C . LEU A 1 103 ? -12.572 -12.292 2.831 1.00 96.75 103 LEU A C 1
ATOM 821 O O . LEU A 1 103 ? -13.533 -12.386 2.062 1.00 96.75 103 LEU A O 1
ATOM 825 N N . ASP A 1 104 ? -12.176 -13.281 3.629 1.00 96.50 104 ASP A N 1
ATOM 826 C CA . ASP A 1 104 ? -12.805 -14.602 3.683 1.00 96.50 104 ASP A CA 1
ATOM 827 C C . ASP A 1 104 ? -13.535 -14.924 4.994 1.00 96.50 104 ASP A C 1
ATOM 829 O O . ASP A 1 104 ? -13.998 -16.054 5.152 1.00 96.50 104 ASP A O 1
ATOM 833 N N . ASP A 1 105 ? -13.761 -13.915 5.840 1.00 95.50 105 ASP A N 1
ATOM 834 C CA . ASP A 1 105 ? -14.565 -13.979 7.072 1.00 95.50 105 ASP A CA 1
ATOM 835 C C . ASP A 1 105 ? -13.981 -14.969 8.097 1.00 95.50 105 ASP A C 1
ATOM 837 O O . ASP A 1 105 ? -14.707 -15.674 8.804 1.00 95.50 105 ASP A O 1
ATOM 841 N N . ASP A 1 106 ? -12.646 -15.057 8.152 1.00 96.00 106 ASP A N 1
ATOM 842 C CA . ASP A 1 106 ? -11.909 -15.950 9.054 1.00 96.00 106 ASP A CA 1
ATOM 843 C C . ASP A 1 106 ? -11.417 -15.250 10.338 1.00 96.00 106 ASP A C 1
ATOM 845 O O . ASP A 1 106 ? -10.896 -15.899 11.254 1.00 96.00 106 ASP A O 1
ATOM 849 N N . GLY A 1 107 ? -11.645 -13.938 10.446 1.00 94.62 107 GLY A N 1
ATOM 850 C CA . GLY A 1 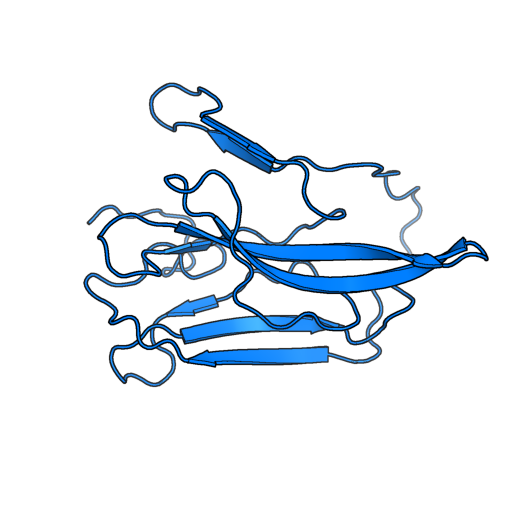107 ? -11.255 -13.094 11.568 1.00 94.62 107 GLY A CA 1
ATOM 851 C C . GLY A 1 107 ? -9.821 -12.565 11.493 1.00 94.62 107 GLY A C 1
ATOM 852 O O . GLY A 1 107 ? -9.381 -11.892 12.437 1.00 94.62 107 GLY A O 1
ATOM 853 N N . TYR A 1 108 ? -9.082 -12.844 10.418 1.00 95.31 108 TYR A N 1
ATOM 854 C CA . TYR A 1 108 ? -7.701 -12.416 10.224 1.00 95.31 108 TYR A CA 1
ATOM 855 C C . TYR A 1 108 ? -7.566 -11.356 9.128 1.00 95.31 108 TYR A C 1
ATOM 857 O O . TYR A 1 108 ? -8.409 -11.162 8.259 1.00 95.31 108 TYR A O 1
ATOM 865 N N . LEU A 1 109 ? -6.483 -10.587 9.219 1.00 95.31 109 LEU A N 1
ATOM 866 C CA . LEU A 1 109 ? -6.199 -9.506 8.290 1.00 95.31 109 LEU A CA 1
ATOM 867 C C . LEU A 1 109 ? -5.727 -10.036 6.932 1.00 95.31 109 LEU A C 1
ATOM 869 O O . LEU A 1 109 ? -4.661 -10.641 6.821 1.00 95.31 109 LEU A O 1
ATOM 873 N N . ASP A 1 110 ? -6.443 -9.664 5.883 1.00 96.75 110 ASP A N 1
ATOM 874 C CA . ASP A 1 110 ? -6.027 -9.785 4.496 1.00 96.75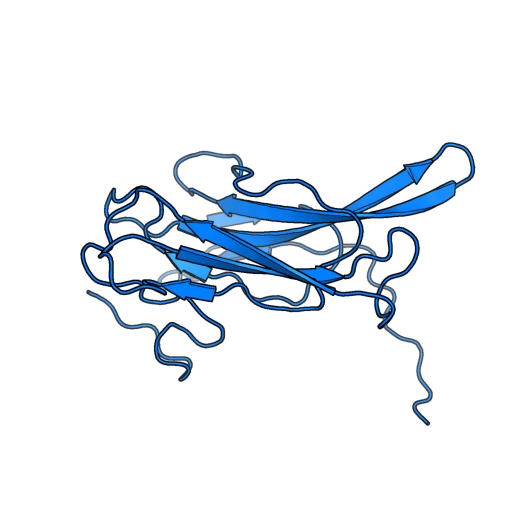 110 ASP A CA 1
ATOM 875 C C . ASP A 1 110 ? -5.558 -8.466 3.920 1.00 96.75 110 ASP A C 1
ATOM 877 O O . ASP A 1 110 ? -6.071 -7.400 4.258 1.00 96.75 110 ASP A O 1
ATOM 881 N N . ILE A 1 111 ? -4.621 -8.550 2.977 1.00 96.88 111 ILE A N 1
ATOM 882 C CA . ILE A 1 111 ? -4.203 -7.417 2.159 1.00 96.88 111 ILE A CA 1
ATOM 883 C C . ILE A 1 111 ? -4.274 -7.786 0.682 1.00 96.88 111 ILE A C 1
ATOM 885 O O . ILE A 1 111 ? -3.632 -8.742 0.243 1.00 96.88 111 ILE A O 1
ATOM 889 N N . ILE A 1 112 ? -4.990 -6.976 -0.095 1.00 97.38 112 ILE A N 1
ATOM 890 C CA . ILE A 1 112 ? -5.063 -7.054 -1.552 1.00 97.38 112 ILE A CA 1
ATOM 891 C C . ILE A 1 112 ? -4.317 -5.881 -2.170 1.00 97.38 112 ILE A C 1
ATOM 893 O O . ILE A 1 112 ? -4.520 -4.723 -1.811 1.00 97.38 112 ILE A O 1
ATOM 897 N N . TYR A 1 113 ? -3.459 -6.169 -3.137 1.00 95.88 113 TYR A N 1
ATOM 898 C CA . TYR A 1 113 ? -2.759 -5.149 -3.909 1.00 95.88 113 TYR A CA 1
ATOM 899 C C . TYR A 1 113 ? -2.469 -5.667 -5.307 1.00 95.88 113 TYR A C 1
ATOM 901 O O . TYR A 1 113 ? -2.600 -6.855 -5.605 1.00 95.88 113 TYR A O 1
ATOM 909 N N . CYS A 1 114 ? -2.092 -4.754 -6.187 1.00 94.31 114 CYS A N 1
ATOM 910 C CA . CYS A 1 114 ? -1.929 -5.072 -7.585 1.00 94.31 114 CYS A CA 1
ATOM 911 C C . CYS A 1 114 ? -0.885 -4.198 -8.264 1.00 94.31 114 CYS A C 1
ATOM 913 O O . CYS A 1 114 ? -0.522 -3.114 -7.786 1.00 94.31 114 CYS A O 1
ATOM 915 N N . HIS A 1 115 ? -0.393 -4.704 -9.387 1.00 94.25 115 HIS A N 1
ATOM 916 C CA . HIS A 1 115 ? 0.605 -4.033 -10.196 1.00 94.25 115 HIS A CA 1
ATOM 917 C C . HIS A 1 115 ? 0.559 -4.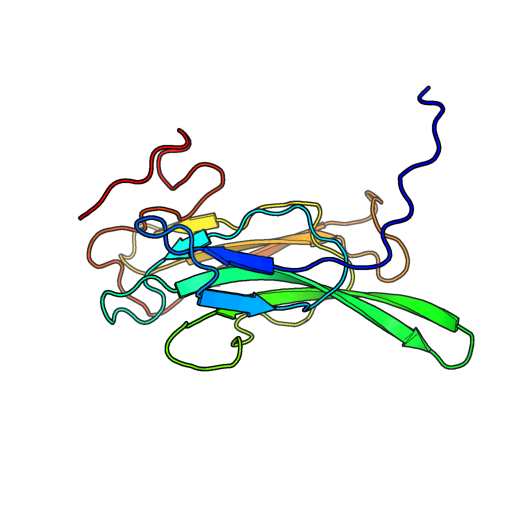500 -11.647 1.00 94.25 115 HIS A C 1
ATOM 919 O O . HIS A 1 115 ? 0.028 -5.561 -11.978 1.00 94.25 115 HIS A O 1
ATOM 925 N N . SER A 1 116 ? 1.149 -3.684 -12.511 1.00 94.00 116 SER A N 1
ATOM 926 C CA . SER A 1 116 ? 1.476 -4.075 -13.877 1.00 94.00 116 SER A CA 1
ATOM 927 C C . SER A 1 116 ? 2.691 -4.974 -13.935 1.00 94.00 116 SER A C 1
ATOM 929 O O . SER A 1 116 ? 3.512 -4.952 -13.028 1.00 94.00 116 SER A O 1
ATOM 931 N N . THR A 1 117 ? 2.832 -5.719 -15.024 1.00 94.50 117 THR A N 1
ATOM 932 C CA . THR A 1 117 ? 3.945 -6.657 -15.218 1.00 94.50 117 THR A CA 1
ATOM 933 C C . THR A 1 117 ? 5.025 -6.134 -16.168 1.00 94.50 117 THR A C 1
ATOM 935 O O . THR A 1 117 ? 5.967 -6.857 -16.474 1.00 94.50 117 THR A O 1
ATOM 938 N N . ASN A 1 118 ? 4.900 -4.908 -16.694 1.00 93.62 118 ASN A N 1
ATOM 939 C CA . ASN A 1 118 ? 5.870 -4.380 -17.652 1.00 93.62 118 ASN A CA 1
ATOM 940 C C . ASN A 1 118 ? 7.103 -3.816 -16.931 1.00 93.62 118 ASN A C 1
ATOM 942 O O . ASN A 1 118 ? 7.070 -2.735 -16.351 1.00 93.62 118 ASN A O 1
ATOM 946 N N . LEU A 1 119 ? 8.217 -4.537 -17.032 1.00 94.06 119 LEU A N 1
ATOM 947 C CA . LEU A 1 119 ? 9.501 -4.161 -16.441 1.00 94.06 119 LEU A CA 1
ATOM 948 C C . LEU A 1 119 ? 10.112 -2.877 -17.034 1.00 94.06 119 LEU A C 1
ATOM 950 O O . LEU A 1 119 ? 10.955 -2.245 -16.404 1.00 94.06 119 LEU A O 1
ATOM 954 N N . ARG A 1 120 ? 9.737 -2.496 -18.258 1.00 91.69 120 ARG A N 1
ATOM 955 C CA . ARG A 1 120 ? 10.413 -1.458 -19.058 1.00 91.69 120 ARG A CA 1
ATOM 956 C C . ARG A 1 120 ? 9.632 -0.163 -19.201 1.00 91.69 120 ARG A C 1
ATOM 958 O O . ARG A 1 120 ? 10.237 0.873 -19.465 1.00 91.69 120 ARG A O 1
ATOM 965 N N . HIS A 1 121 ? 8.318 -0.207 -19.036 1.00 87.38 121 HIS A N 1
ATOM 966 C CA . HIS A 1 121 ? 7.444 0.937 -19.243 1.00 87.38 121 HIS A CA 1
ATOM 967 C C . HIS A 1 121 ? 6.403 1.033 -18.134 1.00 87.38 121 HIS A C 1
ATOM 969 O O . HIS A 1 121 ? 5.796 0.042 -17.740 1.00 87.38 121 HIS A O 1
ATOM 975 N N . THR A 1 122 ? 6.162 2.255 -17.669 1.00 84.00 122 THR A N 1
ATOM 976 C CA . THR A 1 122 ? 5.005 2.582 -16.841 1.00 84.00 122 THR A CA 1
ATOM 977 C C . THR A 1 122 ? 3.850 3.045 -17.734 1.00 84.00 122 THR A C 1
ATOM 979 O O . THR A 1 122 ? 4.030 3.450 -18.879 1.00 84.00 122 THR A O 1
ATOM 982 N N . TYR A 1 123 ? 2.642 2.975 -17.194 1.00 79.06 123 TYR A N 1
ATOM 983 C CA . TYR A 1 123 ? 1.365 3.397 -17.796 1.00 79.06 123 TYR A CA 1
ATOM 984 C C . TYR A 1 123 ? 0.972 2.632 -19.063 1.00 79.06 123 TYR A C 1
ATOM 986 O O . TYR A 1 123 ? 0.294 3.168 -19.938 1.00 79.06 123 TYR A O 1
ATOM 994 N N . THR A 1 124 ? 1.360 1.358 -19.132 1.00 82.25 124 THR A N 1
ATOM 995 C CA . THR A 1 124 ? 0.958 0.421 -20.183 1.00 82.25 124 THR A CA 1
ATOM 996 C C . THR A 1 124 ? -0.062 -0.600 -19.672 1.00 82.25 124 THR A C 1
ATOM 998 O O . THR A 1 124 ? -0.182 -0.832 -18.470 1.00 82.25 124 THR A O 1
ATOM 1001 N N . PHE A 1 125 ? -0.817 -1.218 -20.582 1.00 78.75 125 PHE A N 1
ATOM 1002 C CA . PHE A 1 125 ? -1.902 -2.158 -20.258 1.00 78.75 125 PHE A CA 1
ATOM 1003 C C . PHE A 1 125 ? -1.574 -3.589 -20.704 1.00 78.75 125 PHE A C 1
ATOM 1005 O O . PHE A 1 125 ? -2.448 -4.340 -21.131 1.00 78.75 125 PHE A O 1
ATOM 1012 N N . ASP A 1 126 ? -0.300 -3.964 -20.614 1.00 85.56 126 ASP A N 1
ATOM 1013 C CA . ASP A 1 126 ? 0.224 -5.180 -21.251 1.00 85.56 126 ASP A CA 1
ATOM 1014 C C . ASP A 1 126 ? 0.087 -6.426 -20.357 1.00 85.56 126 ASP A C 1
ATOM 1016 O O . ASP A 1 126 ? 0.272 -7.553 -20.811 1.00 85.56 126 ASP A O 1
ATOM 1020 N N . GLY A 1 127 ? -0.241 -6.229 -19.079 1.00 90.56 127 GLY A N 1
ATOM 1021 C CA . GLY A 1 127 ? -0.445 -7.291 -18.101 1.00 90.56 127 GLY A CA 1
ATOM 1022 C C . GLY A 1 127 ? -0.623 -6.739 -16.690 1.00 90.56 127 GLY A C 1
ATOM 1023 O O . GLY A 1 127 ? -0.109 -5.668 -16.354 1.00 90.56 127 GLY A O 1
ATOM 1024 N N . PHE A 1 128 ? -1.383 -7.463 -15.868 1.00 92.94 128 PHE A N 1
ATOM 1025 C CA . PHE A 1 128 ? -1.726 -7.054 -14.511 1.00 92.94 128 PHE A CA 1
ATOM 1026 C C . PHE A 1 128 ? -1.809 -8.261 -13.583 1.00 92.94 128 PHE A C 1
ATOM 1028 O O . PHE A 1 128 ? -2.332 -9.309 -13.964 1.00 92.94 128 PHE A O 1
ATOM 1035 N N . GLN A 1 129 ? -1.316 -8.100 -12.361 1.00 95.25 129 GLN A N 1
ATOM 1036 C CA . GLN A 1 129 ? -1.376 -9.115 -11.317 1.00 95.25 129 GLN A CA 1
ATOM 1037 C C . GLN A 1 129 ? -2.043 -8.550 -10.069 1.00 95.25 129 GLN A C 1
ATOM 1039 O O . GLN A 1 129 ? -1.838 -7.391 -9.703 1.00 95.25 129 GLN A O 1
ATOM 1044 N N . VAL A 1 130 ? -2.843 -9.396 -9.422 1.00 95.94 130 VAL A N 1
ATOM 1045 C CA . VAL A 1 130 ? -3.493 -9.124 -8.140 1.00 95.94 130 VAL A CA 1
ATOM 1046 C C . VAL A 1 130 ? -2.983 -10.149 -7.142 1.00 95.94 130 VAL A C 1
ATOM 1048 O O . VAL A 1 130 ? -2.947 -11.342 -7.437 1.00 95.94 130 VAL A O 1
ATOM 1051 N N . HIS A 1 131 ? -2.604 -9.672 -5.966 1.00 96.38 131 HIS A N 1
ATOM 1052 C CA . HIS A 1 131 ? -2.028 -10.472 -4.897 1.00 96.38 131 HIS A CA 1
ATOM 1053 C C . HIS A 1 131 ? -2.902 -10.397 -3.658 1.00 96.38 131 HIS A C 1
ATOM 1055 O O . HIS A 1 131 ? -3.465 -9.342 -3.366 1.00 96.38 131 HIS A O 1
ATOM 1061 N N . ARG A 1 132 ? -2.947 -11.503 -2.912 1.00 96.56 132 ARG A N 1
ATOM 1062 C CA . ARG A 1 132 ? -3.469 -11.573 -1.546 1.00 96.56 132 ARG A CA 1
ATOM 1063 C C . ARG A 1 132 ? -2.337 -11.946 -0.599 1.00 96.56 132 ARG A C 1
ATOM 1065 O O . ARG A 1 132 ? -1.640 -12.929 -0.838 1.00 96.56 132 ARG A O 1
ATOM 1072 N N . ILE A 1 133 ? -2.182 -11.185 0.478 1.00 95.62 133 ILE A N 1
ATOM 1073 C CA . ILE A 1 133 ? -1.431 -11.598 1.665 1.00 95.62 133 ILE A CA 1
ATOM 1074 C C . ILE A 1 133 ? -2.465 -11.954 2.727 1.00 95.62 133 ILE A C 1
ATOM 1076 O O . ILE A 1 133 ? -3.161 -11.062 3.201 1.00 95.62 133 ILE A O 1
ATOM 1080 N N . ALA A 1 134 ? -2.547 -13.235 3.081 1.00 95.25 134 ALA A N 1
ATOM 1081 C CA . ALA A 1 134 ? -3.297 -13.695 4.245 1.00 95.25 134 ALA A CA 1
ATOM 1082 C C . ALA A 1 134 ? -2.382 -13.608 5.475 1.00 95.25 134 ALA A C 1
ATOM 1084 O O . ALA A 1 134 ? -1.384 -14.335 5.565 1.00 95.25 134 ALA A O 1
ATOM 1085 N N . SER A 1 135 ? -2.663 -12.666 6.377 1.00 90.44 135 SER A N 1
ATOM 1086 C CA . SER A 1 135 ? -1.901 -12.493 7.616 1.00 90.44 135 SER A CA 1
ATOM 1087 C C . SER A 1 135 ? -2.378 -13.462 8.699 1.00 90.44 135 SER A C 1
ATOM 1089 O O . SER A 1 135 ? -3.418 -14.098 8.599 1.00 90.44 135 SER A O 1
ATOM 1091 N N . LYS A 1 136 ? -1.605 -13.550 9.783 1.00 91.19 136 LYS A N 1
ATOM 1092 C CA . LYS A 1 136 ? -2.020 -14.194 11.039 1.00 91.19 136 LYS A CA 1
ATOM 1093 C C . LYS A 1 136 ? -2.454 -13.179 12.097 1.00 91.19 136 LYS A C 1
ATOM 1095 O O . LYS A 1 136 ? -2.703 -13.569 13.236 1.00 91.19 136 LYS A O 1
ATOM 1100 N N . THR A 1 137 ? -2.507 -11.896 11.744 1.00 91.25 137 THR A N 1
ATOM 1101 C CA . THR A 1 137 ? -2.950 -10.814 12.628 1.00 91.25 137 THR A CA 1
ATOM 1102 C C . THR A 1 137 ? -4.468 -10.876 12.784 1.00 91.25 137 THR A C 1
ATOM 1104 O O . THR A 1 137 ? -5.168 -10.700 11.786 1.00 91.25 137 THR A O 1
ATOM 1107 N N . PRO A 1 138 ? -5.001 -11.112 13.994 1.00 92.50 138 PRO A N 1
ATOM 1108 C CA . PRO A 1 138 ? -6.438 -11.065 14.225 1.00 92.50 138 PRO A CA 1
ATOM 1109 C C . PRO A 1 138 ? -6.964 -9.637 14.074 1.00 92.50 138 PRO A C 1
ATOM 1111 O O . PRO A 1 138 ? -6.360 -8.688 14.579 1.00 92.50 138 PRO A O 1
ATOM 1114 N N . ILE A 1 139 ? -8.131 -9.475 13.460 1.00 90.31 139 ILE A N 1
ATOM 1115 C CA . ILE A 1 139 ? -8.795 -8.175 13.387 1.00 90.31 139 ILE A CA 1
ATOM 1116 C C . ILE A 1 139 ? -9.513 -7.918 14.718 1.00 90.31 139 ILE A C 1
ATOM 1118 O O . ILE A 1 139 ? -10.620 -8.389 14.958 1.00 90.31 139 ILE A O 1
ATOM 1122 N N . GLY A 1 140 ? -8.880 -7.148 15.608 1.00 81.44 140 GLY A N 1
ATOM 1123 C CA . GLY A 1 140 ? -9.429 -6.858 16.937 1.00 81.44 140 GLY A CA 1
ATOM 1124 C C . GLY A 1 140 ? -10.664 -5.947 16.914 1.00 81.44 140 GLY A C 1
ATOM 1125 O O . GLY A 1 140 ? -11.768 -6.359 17.257 1.00 81.44 140 GLY A O 1
ATOM 1126 N N . LYS A 1 141 ? -10.485 -4.671 16.544 1.00 80.19 141 LYS A N 1
ATOM 1127 C CA . LYS A 1 141 ? -11.558 -3.650 16.530 1.00 80.19 141 LYS A CA 1
ATOM 1128 C C . LYS A 1 141 ? -12.005 -3.244 15.1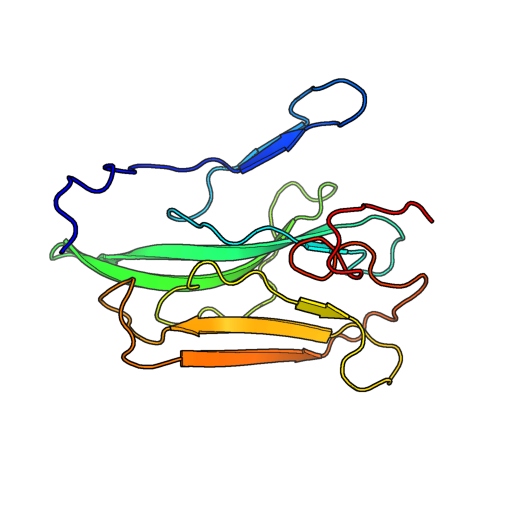16 1.00 80.19 141 LYS A C 1
ATOM 1130 O O . LYS A 1 141 ? -12.656 -2.209 14.952 1.00 80.19 141 LYS A O 1
ATOM 1135 N N . GLY A 1 142 ? -11.667 -4.049 14.108 1.00 84.25 142 GLY A N 1
ATOM 1136 C CA . GLY A 1 142 ? -11.883 -3.729 12.696 1.00 84.25 142 GLY A CA 1
ATOM 1137 C C . GLY A 1 142 ? -10.800 -2.814 12.119 1.00 84.25 142 GLY A C 1
ATOM 1138 O O . GLY A 1 142 ? -10.254 -1.955 12.811 1.00 84.25 142 GLY A O 1
ATOM 1139 N N . VAL A 1 143 ? -10.520 -2.958 10.823 1.00 90.81 143 VAL A N 1
ATOM 1140 C CA . VAL A 1 143 ? -9.621 -2.055 10.092 1.00 90.81 143 VAL A CA 1
ATOM 1141 C C . VAL A 1 143 ? -10.363 -0.748 9.802 1.00 90.81 143 VAL A C 1
ATOM 1143 O O . VAL A 1 143 ? -11.399 -0.766 9.139 1.00 90.81 143 VAL A O 1
ATOM 1146 N N . ARG A 1 144 ? -9.871 0.404 10.278 1.00 87.50 144 ARG A N 1
ATOM 1147 C CA . ARG A 1 144 ? -10.565 1.704 10.115 1.00 87.50 144 ARG A CA 1
ATOM 1148 C C . ARG A 1 144 ? -10.317 2.367 8.760 1.00 87.50 144 ARG A C 1
ATOM 1150 O O . ARG A 1 144 ? -11.229 2.971 8.189 1.00 87.50 144 ARG A O 1
ATOM 1157 N N . TRP A 1 145 ? -9.080 2.297 8.274 1.00 95.19 145 TRP A N 1
ATOM 1158 C CA . TRP A 1 145 ? -8.651 2.936 7.033 1.00 95.19 145 TRP A CA 1
ATOM 1159 C C . TRP A 1 145 ? -7.970 1.928 6.107 1.00 95.19 145 TRP A C 1
ATOM 1161 O O . TRP A 1 145 ? -6.834 2.109 5.679 1.00 95.19 145 TRP A O 1
ATOM 1171 N N . GLY A 1 146 ? -8.691 0.842 5.829 1.00 95.50 146 GLY A N 1
ATOM 1172 C CA . GLY A 1 146 ? -8.221 -0.293 5.042 1.00 95.50 146 GLY A CA 1
ATOM 1173 C C . GLY A 1 146 ? -8.483 -0.174 3.544 1.00 95.50 146 GLY A C 1
ATOM 1174 O O . GLY A 1 146 ? -8.242 -1.116 2.813 1.00 95.50 146 GLY A O 1
ATOM 1175 N N . ALA A 1 147 ? -8.995 0.949 3.048 1.00 95.88 147 ALA A N 1
ATOM 1176 C CA . ALA A 1 147 ? -9.255 1.112 1.623 1.00 95.88 147 ALA A CA 1
ATOM 1177 C C . ALA A 1 147 ? -9.107 2.569 1.185 1.00 95.88 147 ALA A C 1
ATOM 1179 O O . ALA A 1 147 ? -8.978 3.482 2.009 1.00 95.88 147 ALA A O 1
ATOM 1180 N N . TYR A 1 148 ? -9.179 2.800 -0.128 1.00 94.00 148 TYR A N 1
ATOM 1181 C CA . TYR A 1 148 ? -9.353 4.145 -0.665 1.00 94.00 148 TYR A CA 1
ATOM 1182 C C . TYR A 1 148 ? -10.592 4.798 -0.037 1.00 94.00 148 TYR A C 1
ATOM 1184 O O . TYR A 1 148 ? -11.679 4.226 -0.060 1.00 94.00 148 TYR A O 1
ATOM 1192 N N . GLN A 1 149 ? -10.410 5.993 0.536 1.00 93.75 149 GLN A N 1
ATOM 1193 C CA . GLN A 1 149 ? -11.430 6.710 1.318 1.00 93.75 149 GLN A CA 1
ATOM 1194 C C . GLN A 1 149 ? -11.869 6.001 2.619 1.00 93.75 149 GLN A C 1
ATOM 1196 O O . GLN A 1 149 ? -12.950 6.275 3.150 1.00 93.75 149 GLN A O 1
ATOM 1201 N N . GLY A 1 150 ? -11.008 5.141 3.165 1.00 94.50 150 GLY A N 1
ATOM 1202 C CA . GLY A 1 150 ? -11.230 4.397 4.401 1.00 94.50 150 GLY A CA 1
ATOM 1203 C C . GLY A 1 150 ? -12.131 3.176 4.215 1.00 94.50 150 GLY A C 1
ATOM 1204 O O . GLY A 1 150 ? -12.737 2.991 3.166 1.00 94.50 150 GLY A O 1
ATOM 1205 N N . SER A 1 151 ? -12.268 2.344 5.250 1.00 94.38 151 SER A N 1
ATOM 1206 C CA . SER A 1 151 ? -13.002 1.067 5.146 1.00 94.38 151 SER A CA 1
ATOM 1207 C C . SER A 1 151 ? -14.508 1.231 4.899 1.00 94.38 151 SER A C 1
ATOM 1209 O O . SER A 1 151 ? -15.185 0.288 4.509 1.00 94.38 151 SER A O 1
ATOM 1211 N N . GLY A 1 152 ? -15.041 2.435 5.133 1.00 94.06 152 GLY A N 1
ATOM 1212 C CA . GLY A 1 152 ? -16.416 2.807 4.795 1.00 94.06 152 GLY A CA 1
ATOM 1213 C C . GLY A 1 152 ? -16.571 3.503 3.439 1.00 94.06 152 GLY A C 1
ATOM 1214 O O . GLY A 1 152 ? -17.675 3.954 3.148 1.00 94.06 152 GLY A O 1
ATOM 1215 N N . TYR A 1 153 ? -15.492 3.648 2.657 1.00 94.50 153 TYR A N 1
ATOM 1216 C CA . TYR A 1 153 ? -15.472 4.248 1.312 1.00 94.50 153 TYR A CA 1
ATOM 1217 C C . TYR A 1 153 ? -16.125 5.636 1.232 1.00 94.50 153 TYR A C 1
ATOM 1219 O O . TYR A 1 153 ? -16.817 5.968 0.273 1.00 94.50 153 TYR A O 1
ATOM 1227 N N . ASN A 1 154 ? -15.967 6.437 2.287 1.00 95.31 154 ASN A N 1
ATOM 1228 C CA . ASN A 1 154 ? -16.686 7.703 2.440 1.00 95.31 154 ASN A CA 1
ATOM 1229 C C . ASN A 1 154 ? -15.808 8.872 2.903 1.00 95.31 154 ASN A C 1
ATOM 1231 O O . ASN A 1 154 ? -16.316 9.959 3.165 1.00 95.31 154 ASN A O 1
ATOM 1235 N N . GLY A 1 155 ? -14.501 8.651 3.040 1.00 93.19 155 GLY A N 1
ATOM 1236 C CA . GLY A 1 155 ? -13.526 9.667 3.427 1.00 93.19 155 GLY A CA 1
ATOM 1237 C C . GLY A 1 155 ? -13.585 10.055 4.905 1.00 93.19 155 GLY A C 1
ATOM 1238 O O . GLY A 1 155 ? -12.976 11.050 5.287 1.00 93.19 155 GLY A O 1
ATOM 1239 N N . ILE A 1 156 ? -14.304 9.302 5.747 1.00 91.62 156 ILE A N 1
ATOM 1240 C CA . ILE A 1 156 ? -14.476 9.616 7.171 1.00 91.62 156 ILE A CA 1
ATOM 1241 C C . ILE A 1 156 ? -13.639 8.667 8.029 1.00 91.62 156 ILE A C 1
ATOM 1243 O O . ILE A 1 156 ? -13.962 7.483 8.160 1.00 91.62 156 ILE A O 1
ATOM 1247 N N . PHE A 1 157 ? -12.604 9.208 8.679 1.00 87.25 157 PHE A N 1
ATOM 1248 C CA . PHE A 1 157 ? -11.826 8.473 9.677 1.00 87.25 157 PHE A CA 1
ATOM 1249 C C . PHE A 1 157 ? -12.603 8.407 10.995 1.00 87.25 157 PHE A C 1
ATOM 1251 O O . PHE A 1 157 ? -12.973 9.436 11.565 1.00 87.25 157 PHE A O 1
ATOM 1258 N N . ARG A 1 158 ? -12.859 7.193 11.491 1.00 82.06 158 ARG A N 1
ATOM 1259 C CA . ARG A 1 158 ? -13.611 6.952 12.731 1.00 82.06 158 ARG A CA 1
ATOM 1260 C C . ARG A 1 158 ? -12.662 6.458 13.817 1.00 82.06 158 ARG A C 1
ATOM 1262 O O . ARG A 1 158 ? -11.891 5.537 13.579 1.00 82.06 158 ARG A O 1
ATOM 1269 N N . LYS A 1 159 ? -12.717 7.070 15.001 1.00 75.12 159 LYS A N 1
ATOM 1270 C CA . LYS A 1 159 ? -11.971 6.605 16.182 1.00 75.12 159 LYS A CA 1
ATOM 1271 C C . LYS A 1 159 ? -12.669 5.371 16.787 1.00 75.12 159 LYS A C 1
ATOM 1273 O O . LYS A 1 159 ? -13.876 5.222 16.620 1.00 75.12 159 LYS A O 1
ATOM 1278 N N . HIS A 1 160 ? -11.901 4.506 17.453 1.00 64.88 160 HIS A N 1
ATOM 1279 C CA . HIS A 1 160 ? -12.402 3.445 18.344 1.00 64.88 160 HIS A CA 1
ATOM 1280 C C . HIS A 1 160 ? -12.841 4.063 19.668 1.00 64.88 160 HIS A C 1
ATOM 1282 O O . HIS A 1 160 ? -12.318 5.154 19.999 1.00 64.88 160 HIS A O 1
#

Foldseek 3Di:
DDDDDDDDDPFDKDFDADPVPRDTPDIDTAADDAQADWFWFPQVQPPGTKIKDKHKHWDADPVGAIFIKIFIWIDDPVDNDIDTPGDIATAAFPSAHKAWWDPPPPQFIKIKGKGARHGRDHPDDPGMDIDIDTDPHGQDPTRFGRHCLTPVVPVDRDDD

pLDDT: mean 86.62, std 11.48, range [36.97, 97.38]

Radius of gyration: 16.9 Å; chains: 1; bounding box: 42×36×47 Å

Sequence (160 aa):
WAQGSWPDLDWSVQKMVDGKTGQVVYTDSLGYYQNSSPLALDFDGNGRDEVLMSLNFQQTDEIYQKFFYTTLILFDFSQGKPLQIGAVYEGSNFSSTPWAGDLDDDGYLDIIYCHSTNLRHTYTFDGFQVHRIASKTPIGKGVRWGAYQGSGYNGIFRKH